Protein AF-A0A4R4XSN8-F1 (afdb_monomer_lite)

Sequence (113 aa):
MEATTMGSLFEELARREVAVRQRIEEISEQIAELTGLLEVEEDRLSRLVITRETVHEVVGEAAGTVEDLVAESGSVDPGEAASPIGVLTVPPWRPGMTASALPAAYRDAVGAT

Secondary structure (DSSP, 8-state):
-HHHHHHHHHHHHHHHHHHHHHHHHHHHHHHHHHHHHHHHHHHHHHHHHHHHHHHHHHHHHHHHHHHHHHHHGGG--S-S---------PPPP-TT--GGGS-HHHHHHHH--

Foldseek 3Di:
DVVVVVVVVVVVVVVVVVVVVVVVVVVVVVVVVVVVVVVVVVVVVVVVVVVVVVVVVVVVVVVVVVVVVVVVVPDDDPPDDDDPPDPPPQPDDDPPDDLVSGDPVVSCVVVVD

Radius of gyration: 37.51 Å; chains: 1; bounding box: 70×38×100 Å

Structure (mmCIF, N/CA/C/O backbone):
data_AF-A0A4R4XSN8-F1
#
_entry.id   AF-A0A4R4XSN8-F1
#
loop_
_atom_site.group_PDB
_atom_site.id
_atom_site.type_symbol
_atom_site.label_atom_id
_atom_site.label_alt_id
_atom_site.label_comp_id
_atom_site.label_asym_id
_atom_site.label_entity_id
_atom_site.label_seq_id
_atom_site.pdbx_PDB_ins_code
_atom_site.Cartn_x
_atom_site.Cartn_y
_atom_site.Cartn_z
_atom_site.occupancy
_atom_site.B_iso_or_equiv
_atom_site.auth_seq_id
_atom_site.auth_comp_id
_atom_site.auth_asym_id
_atom_site.auth_atom_id
_atom_site.pdbx_PDB_model_num
ATOM 1 N N . MET A 1 1 ? -28.667 2.785 45.154 1.00 59.97 1 MET A N 1
ATOM 2 C CA . MET A 1 1 ? -28.964 3.381 43.834 1.00 59.97 1 MET A CA 1
ATOM 3 C C . MET A 1 1 ? -27.689 3.872 43.143 1.00 59.97 1 MET A C 1
ATOM 5 O O . MET A 1 1 ? -27.512 3.555 41.981 1.00 59.97 1 MET A O 1
ATOM 9 N N . GLU A 1 2 ? -26.745 4.516 43.844 1.00 65.12 2 GLU A N 1
ATOM 10 C CA . GLU A 1 2 ? -25.467 4.980 43.254 1.00 65.12 2 GLU A CA 1
ATOM 11 C C . GLU A 1 2 ? -24.546 3.874 42.707 1.00 65.12 2 GLU A C 1
ATOM 13 O O . GLU A 1 2 ? -23.940 4.051 41.655 1.00 65.12 2 GLU A O 1
ATOM 18 N N . ALA A 1 3 ? -24.471 2.711 43.365 1.00 71.56 3 ALA A N 1
ATOM 19 C CA . ALA A 1 3 ? -23.662 1.586 42.883 1.00 71.56 3 ALA A CA 1
ATOM 20 C C . ALA A 1 3 ? -24.121 1.067 41.503 1.00 71.56 3 ALA A C 1
ATOM 22 O O . ALA A 1 3 ? -23.298 0.677 40.681 1.00 71.56 3 ALA A O 1
ATOM 23 N N . THR A 1 4 ? -25.427 1.121 41.221 1.00 81.75 4 THR A N 1
ATOM 24 C CA . THR A 1 4 ? -26.005 0.745 39.921 1.00 81.75 4 THR A CA 1
ATOM 25 C C . THR A 1 4 ? -25.665 1.778 38.842 1.00 81.75 4 THR A C 1
ATOM 27 O O . THR A 1 4 ? -25.343 1.408 37.717 1.00 81.75 4 THR A O 1
ATOM 30 N N . THR A 1 5 ? -25.657 3.069 39.192 1.00 87.25 5 THR A N 1
ATOM 31 C CA . THR A 1 5 ? -25.249 4.156 38.287 1.00 87.25 5 THR A CA 1
ATOM 32 C C . THR A 1 5 ? -23.762 4.081 37.938 1.00 87.25 5 THR A C 1
ATOM 34 O O . THR A 1 5 ? -23.401 4.216 36.771 1.00 87.25 5 THR A O 1
ATOM 37 N N . MET A 1 6 ? -22.893 3.818 38.923 1.00 85.50 6 MET A N 1
ATOM 38 C CA . MET A 1 6 ? -21.459 3.630 38.671 1.00 85.50 6 MET A CA 1
ATOM 39 C C . MET A 1 6 ? -21.191 2.394 37.803 1.00 85.50 6 MET A C 1
ATOM 41 O O . MET A 1 6 ? -20.406 2.489 36.864 1.00 85.50 6 MET A O 1
ATOM 45 N N . GLY A 1 7 ? -21.882 1.273 38.047 1.00 88.69 7 GLY A N 1
ATOM 46 C CA . GLY A 1 7 ? -21.787 0.079 37.196 1.00 88.69 7 GLY A CA 1
ATOM 47 C C . GLY A 1 7 ? -22.139 0.365 35.732 1.00 88.69 7 GLY A C 1
ATOM 48 O O . GLY A 1 7 ? -21.363 0.040 34.837 1.00 88.69 7 GLY A O 1
ATOM 49 N N . SER A 1 8 ? -23.242 1.084 35.493 1.00 90.19 8 SER A N 1
ATOM 50 C CA . SER A 1 8 ? -23.665 1.474 34.141 1.00 90.19 8 SER A CA 1
ATOM 51 C C . SER A 1 8 ? -22.653 2.382 33.424 1.00 90.19 8 SER A C 1
ATOM 53 O O . SER A 1 8 ? -22.468 2.249 32.213 1.00 90.19 8 SER A O 1
ATOM 55 N N . LEU A 1 9 ? -21.969 3.281 34.143 1.00 93.75 9 LEU A N 1
ATOM 56 C CA . LEU A 1 9 ? -20.931 4.140 33.563 1.00 93.75 9 LEU A CA 1
ATOM 57 C C . LEU A 1 9 ? -19.678 3.344 33.165 1.00 93.75 9 LEU A C 1
ATOM 59 O O . LEU A 1 9 ? -19.119 3.583 32.095 1.00 93.75 9 LEU A O 1
ATOM 63 N N . PHE A 1 10 ? -19.237 2.398 33.999 1.00 96.62 10 PHE A N 1
ATOM 64 C CA . PHE A 1 10 ? -18.083 1.551 33.678 1.00 96.62 10 PHE A CA 1
ATOM 65 C C . PHE A 1 10 ? -18.350 0.644 32.474 1.00 96.62 10 PHE A C 1
ATOM 67 O O . PHE A 1 10 ? -17.478 0.497 31.621 1.00 96.62 10 PHE A O 1
ATOM 74 N N . GLU A 1 11 ? -19.557 0.091 32.357 1.00 95.38 11 GLU A N 1
ATOM 75 C CA . GLU A 1 11 ? -19.963 -0.696 31.186 1.00 95.38 11 GLU A CA 1
ATOM 76 C C . GLU A 1 11 ? -19.990 0.144 29.901 1.00 95.38 11 GLU A C 1
ATOM 78 O O . GLU A 1 11 ? -19.539 -0.309 28.846 1.00 95.38 11 GLU A O 1
ATOM 83 N N . GLU A 1 12 ? -20.483 1.383 29.979 1.00 96.75 12 GLU A N 1
ATOM 84 C CA . GLU A 1 12 ? -20.447 2.329 28.860 1.00 96.75 12 GLU A CA 1
ATOM 85 C C . GLU A 1 12 ? -19.007 2.648 28.438 1.00 96.75 12 GLU A C 1
ATOM 87 O O . GLU A 1 12 ? -18.689 2.612 27.247 1.00 96.75 12 GLU A O 1
ATOM 92 N N . LEU A 1 13 ? -18.121 2.924 29.401 1.00 98.19 13 LEU A N 1
ATOM 93 C CA . LEU A 1 13 ? -16.706 3.174 29.127 1.00 98.19 13 LEU A CA 1
ATOM 94 C C . LEU A 1 13 ? -16.034 1.961 28.484 1.00 98.19 13 LEU A C 1
ATOM 96 O O . LEU A 1 13 ? -15.366 2.127 27.466 1.00 98.19 13 LEU A O 1
ATOM 100 N N . ALA A 1 14 ? -16.258 0.757 29.011 1.00 97.69 14 ALA A N 1
ATOM 101 C CA . ALA A 1 14 ? -15.714 -0.471 28.438 1.00 97.69 14 ALA A CA 1
ATOM 102 C C . ALA A 1 14 ? -16.180 -0.672 26.985 1.00 97.69 14 ALA A C 1
ATOM 104 O O . ALA A 1 14 ? -15.376 -1.000 26.112 1.00 97.69 14 ALA A O 1
ATOM 105 N N . ARG A 1 15 ? -17.459 -0.401 26.687 1.00 97.88 15 ARG A N 1
ATOM 106 C CA . ARG A 1 15 ? -17.986 -0.493 25.316 1.00 97.88 15 ARG A CA 1
ATOM 107 C C . ARG A 1 15 ? -17.318 0.506 24.375 1.00 97.88 15 ARG A C 1
ATOM 109 O O . ARG A 1 15 ? -16.952 0.142 23.258 1.00 97.88 15 ARG A O 1
ATOM 116 N N . ARG A 1 16 ? -17.140 1.752 24.819 1.00 98.38 16 ARG A N 1
ATOM 117 C CA . ARG A 1 16 ? -16.445 2.785 24.034 1.00 98.38 16 ARG A CA 1
ATOM 118 C C . ARG A 1 16 ? -14.986 2.434 23.809 1.00 98.38 16 ARG A C 1
ATOM 120 O O . ARG A 1 16 ? -14.488 2.616 22.707 1.00 98.38 16 ARG A O 1
ATOM 127 N N . GLU A 1 17 ? -14.315 1.918 24.828 1.00 98.69 17 GLU A N 1
ATOM 128 C CA . GLU A 1 17 ? -12.919 1.512 24.734 1.00 98.69 17 GLU A CA 1
ATOM 129 C C . GLU A 1 17 ? -12.737 0.388 23.704 1.00 98.69 17 GLU A C 1
ATOM 131 O O . GLU A 1 17 ? -11.841 0.457 22.865 1.00 98.69 17 GLU A O 1
ATOM 136 N N . VAL A 1 18 ? -13.628 -0.610 23.703 1.00 98.62 18 VAL A N 1
ATOM 137 C CA . VAL A 1 18 ? -13.650 -1.664 22.676 1.00 98.62 18 VAL A CA 1
ATOM 138 C C . VAL A 1 18 ? -13.897 -1.077 21.284 1.00 98.62 18 VAL A C 1
ATOM 140 O O . VAL A 1 18 ? -13.168 -1.416 20.356 1.00 98.62 18 VAL A O 1
ATOM 143 N N . ALA A 1 19 ? -14.857 -0.160 21.137 1.00 98.56 19 ALA A N 1
ATOM 144 C CA . ALA A 1 19 ? -15.147 0.474 19.850 1.00 98.56 19 ALA A CA 1
ATOM 145 C C . ALA A 1 19 ? -13.952 1.287 19.316 1.00 98.56 19 ALA A C 1
ATOM 147 O O . ALA A 1 19 ? -13.634 1.228 18.130 1.00 98.56 19 ALA A O 1
ATOM 148 N N . VAL A 1 20 ? -13.250 2.013 20.193 1.00 98.75 20 VAL A N 1
ATOM 149 C CA . VAL A 1 20 ? -12.039 2.761 19.826 1.00 98.75 20 VAL A CA 1
ATOM 150 C C . VAL A 1 20 ? -10.917 1.810 19.416 1.00 98.75 20 VAL A C 1
ATOM 152 O O . VAL A 1 20 ? -10.289 2.045 18.388 1.00 98.75 20 VAL A O 1
ATOM 155 N N . ARG A 1 21 ? -10.686 0.719 20.159 1.00 98.62 21 ARG A N 1
ATOM 156 C CA . ARG A 1 21 ? -9.678 -0.289 19.785 1.00 98.62 21 ARG A CA 1
ATOM 157 C C . ARG A 1 21 ? -9.969 -0.915 18.425 1.00 98.62 21 ARG A C 1
ATOM 159 O O . ARG A 1 21 ? -9.059 -1.029 17.616 1.00 98.62 21 ARG A O 1
ATOM 166 N N . GLN A 1 22 ? -11.226 -1.259 18.155 1.00 98.75 22 GLN A N 1
ATOM 167 C CA . GLN A 1 22 ? -11.637 -1.780 16.849 1.00 98.75 22 GLN A CA 1
ATOM 168 C C . GLN A 1 22 ? -11.374 -0.769 15.733 1.00 98.75 22 GLN A C 1
ATOM 170 O O . GLN A 1 22 ? -10.849 -1.134 14.687 1.00 98.75 22 GLN A O 1
ATOM 175 N N . ARG A 1 23 ? -11.674 0.514 15.970 1.00 98.69 23 ARG A N 1
ATOM 176 C CA . ARG A 1 23 ? -11.403 1.560 14.982 1.00 98.69 23 ARG A CA 1
ATOM 177 C C . ARG A 1 23 ? -9.906 1.765 14.739 1.00 98.69 23 ARG A C 1
ATOM 179 O O . ARG A 1 23 ? -9.518 2.048 13.612 1.00 98.69 23 ARG A O 1
ATOM 186 N N . ILE A 1 24 ? -9.078 1.642 15.777 1.00 98.88 24 ILE A N 1
ATOM 187 C CA . ILE A 1 24 ? -7.615 1.694 15.647 1.00 98.88 24 ILE A CA 1
ATOM 188 C C . ILE A 1 24 ? -7.110 0.529 14.795 1.00 98.88 24 ILE A C 1
ATOM 190 O O . ILE A 1 24 ? -6.277 0.759 13.923 1.00 98.88 24 ILE A O 1
ATOM 194 N N . GLU A 1 25 ? -7.618 -0.685 15.018 1.00 98.81 25 GLU A N 1
ATOM 195 C CA . GLU A 1 25 ? -7.230 -1.861 14.229 1.00 98.81 25 GLU A CA 1
ATOM 196 C C . GLU A 1 25 ? -7.587 -1.672 12.752 1.00 98.81 25 GLU A C 1
ATOM 198 O O . GLU A 1 25 ? -6.720 -1.769 11.893 1.00 98.81 25 GLU A O 1
ATOM 203 N N . GLU A 1 26 ? -8.823 -1.258 12.464 1.00 98.75 26 GLU A N 1
ATOM 204 C CA . GLU A 1 26 ? -9.288 -0.986 11.099 1.00 98.75 26 GLU A CA 1
ATOM 205 C C . GLU A 1 26 ? -8.422 0.074 10.392 1.00 98.75 26 GLU A C 1
ATOM 207 O O . GLU A 1 26 ? -8.051 -0.076 9.229 1.00 98.75 26 GLU A O 1
ATOM 212 N N . ILE A 1 27 ? -8.067 1.155 11.095 1.00 98.81 27 ILE A N 1
ATOM 213 C CA . ILE A 1 27 ? -7.171 2.187 10.555 1.00 98.81 27 ILE A CA 1
ATOM 214 C C . ILE A 1 27 ? -5.766 1.620 10.325 1.00 98.81 27 ILE A C 1
ATOM 216 O O . ILE A 1 27 ? -5.126 1.965 9.335 1.00 98.81 27 ILE A O 1
ATOM 220 N N . SER A 1 28 ? -5.277 0.761 11.218 1.00 98.81 28 SER A N 1
ATOM 221 C CA . SER A 1 28 ? -3.950 0.151 11.091 1.00 98.81 28 SER A CA 1
ATOM 222 C C . SER A 1 28 ? -3.884 -0.793 9.888 1.00 98.81 28 SER A C 1
ATOM 224 O O . SER A 1 28 ? -2.908 -0.746 9.139 1.00 98.81 28 SER A O 1
ATOM 226 N N . GLU A 1 29 ? -4.939 -1.572 9.640 1.00 98.75 29 GLU A N 1
ATOM 227 C CA . GLU A 1 29 ? -5.082 -2.399 8.435 1.00 98.75 29 GLU A CA 1
ATOM 228 C C . GLU A 1 29 ? -5.086 -1.539 7.161 1.00 98.75 29 GLU A C 1
ATOM 230 O O . GLU A 1 29 ? -4.340 -1.822 6.223 1.00 98.75 29 GLU A O 1
ATOM 235 N N . GLN A 1 30 ? -5.846 -0.438 7.147 1.00 98.81 30 GLN A N 1
ATOM 236 C CA . GLN A 1 30 ? -5.868 0.500 6.015 1.00 98.81 30 GLN A CA 1
ATOM 237 C C . GLN A 1 30 ? -4.498 1.140 5.760 1.00 98.81 30 GLN A C 1
ATOM 239 O O . GLN A 1 30 ? -4.093 1.304 4.610 1.00 98.81 30 GLN A O 1
ATOM 244 N N . ILE A 1 31 ? -3.761 1.497 6.817 1.00 98.81 31 ILE A N 1
ATOM 245 C CA . ILE A 1 31 ? -2.394 2.016 6.690 1.00 98.81 31 ILE A CA 1
ATOM 246 C C . ILE A 1 31 ? -1.480 0.958 6.071 1.00 98.81 31 ILE A C 1
ATOM 248 O O . ILE A 1 31 ? -0.698 1.294 5.182 1.00 98.81 31 ILE A O 1
ATOM 252 N N . ALA A 1 32 ? -1.574 -0.300 6.505 1.00 98.75 32 ALA A N 1
ATOM 253 C CA . ALA A 1 32 ? -0.761 -1.380 5.954 1.00 98.75 32 ALA A CA 1
ATOM 254 C C . ALA A 1 32 ? -1.047 -1.605 4.459 1.00 98.75 32 ALA A C 1
ATOM 256 O O . ALA A 1 32 ? -0.111 -1.712 3.667 1.00 98.75 32 ALA A O 1
ATOM 257 N N . GLU A 1 33 ? -2.321 -1.597 4.057 1.00 98.69 33 GLU A N 1
ATOM 258 C CA . GLU A 1 33 ? -2.722 -1.694 2.649 1.00 98.69 33 GLU A CA 1
ATOM 259 C C . GLU A 1 33 ? -2.171 -0.527 1.817 1.00 98.69 33 GLU A C 1
ATOM 261 O O . GLU A 1 33 ? -1.522 -0.741 0.791 1.00 98.69 33 GLU A O 1
ATOM 266 N N . LEU A 1 34 ? -2.378 0.711 2.275 1.00 98.88 34 LEU A N 1
ATOM 267 C CA . LEU A 1 34 ? -1.903 1.906 1.574 1.00 98.88 34 LEU A CA 1
ATOM 268 C C . LEU A 1 34 ? -0.377 1.963 1.483 1.00 98.88 34 LEU A C 1
ATOM 270 O O . LEU A 1 34 ? 0.152 2.414 0.470 1.00 98.88 34 LEU A O 1
ATOM 274 N N . THR A 1 35 ? 0.325 1.493 2.515 1.00 98.69 35 THR A N 1
ATOM 275 C CA . THR A 1 35 ? 1.791 1.411 2.509 1.00 98.69 35 THR A CA 1
ATOM 276 C C . THR A 1 35 ? 2.262 0.425 1.445 1.00 98.69 35 THR A C 1
ATOM 278 O O . THR A 1 35 ? 3.126 0.771 0.648 1.00 98.69 35 THR A O 1
ATOM 281 N N . GLY A 1 36 ? 1.635 -0.751 1.34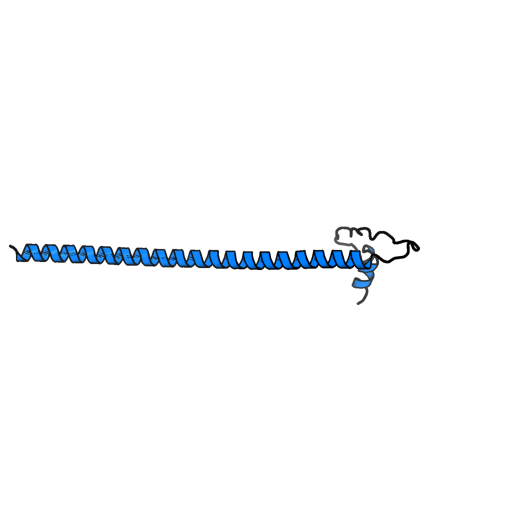3 1.00 98.69 36 GLY A N 1
ATOM 282 C CA . GLY A 1 36 ? 1.969 -1.712 0.288 1.00 98.69 36 GLY A CA 1
ATOM 283 C C . GLY A 1 36 ? 1.689 -1.177 -1.123 1.00 98.69 36 GLY A C 1
ATOM 284 O O . GLY A 1 36 ? 2.484 -1.385 -2.036 1.00 98.69 36 GLY A O 1
ATOM 285 N N . LEU A 1 37 ? 0.587 -0.443 -1.317 1.00 98.75 37 LEU A N 1
ATOM 286 C CA . LEU A 1 37 ? 0.301 0.216 -2.599 1.00 98.75 37 LEU A CA 1
ATOM 287 C C . LEU A 1 37 ? 1.331 1.302 -2.938 1.00 98.75 37 LEU A C 1
ATOM 289 O O . LEU A 1 37 ? 1.714 1.436 -4.101 1.00 98.75 37 LEU A O 1
ATOM 293 N N . LEU A 1 38 ? 1.782 2.063 -1.938 1.00 98.88 38 LEU A N 1
ATOM 294 C CA . LEU A 1 38 ? 2.822 3.072 -2.111 1.00 98.88 38 LEU A CA 1
ATOM 295 C C . LEU A 1 38 ? 4.147 2.433 -2.541 1.00 98.88 38 LEU A C 1
ATOM 297 O O . LEU A 1 38 ? 4.718 2.876 -3.534 1.00 98.88 38 LEU A O 1
ATOM 301 N N . GLU A 1 39 ? 4.582 1.368 -1.865 1.00 98.81 39 GLU A N 1
ATOM 302 C CA . GLU A 1 39 ? 5.817 0.641 -2.200 1.00 98.81 39 GLU A CA 1
ATOM 303 C C . GLU A 1 39 ? 5.817 0.159 -3.662 1.00 98.81 39 GLU A C 1
ATOM 305 O O . GLU A 1 39 ? 6.807 0.313 -4.376 1.00 98.81 39 GLU A O 1
ATOM 310 N N . VAL A 1 40 ? 4.682 -0.349 -4.158 1.00 98.81 40 VAL A N 1
ATOM 311 C CA . VAL A 1 40 ? 4.545 -0.782 -5.562 1.00 98.81 40 VAL A CA 1
ATOM 312 C C . VAL A 1 40 ? 4.734 0.376 -6.550 1.00 98.81 40 VAL A C 1
ATOM 314 O O . VAL A 1 40 ? 5.377 0.208 -7.593 1.00 98.81 40 VAL A O 1
ATOM 317 N N . GLU A 1 41 ? 4.175 1.550 -6.260 1.00 98.88 41 GLU A N 1
ATOM 318 C CA . GLU A 1 41 ? 4.327 2.722 -7.130 1.00 98.88 41 GLU A CA 1
ATOM 319 C C . GLU A 1 41 ? 5.732 3.335 -7.035 1.00 98.88 41 GLU A C 1
ATOM 321 O O . GLU A 1 41 ? 6.277 3.778 -8.051 1.00 98.88 41 GLU A O 1
ATOM 326 N N . GLU A 1 42 ? 6.361 3.305 -5.860 1.00 98.81 42 GLU A N 1
ATOM 327 C CA . GLU A 1 42 ? 7.760 3.706 -5.676 1.00 98.81 42 GLU A CA 1
ATOM 328 C C . GLU A 1 42 ? 8.712 2.804 -6.475 1.00 98.81 42 GLU A C 1
ATOM 330 O O . GLU A 1 42 ? 9.572 3.305 -7.209 1.00 98.81 42 GLU A O 1
ATOM 335 N N . ASP A 1 43 ? 8.502 1.487 -6.442 1.00 98.88 43 ASP A N 1
ATOM 336 C CA . ASP A 1 43 ? 9.244 0.525 -7.262 1.00 98.88 43 ASP A CA 1
ATOM 337 C C . ASP A 1 43 ? 9.059 0.797 -8.758 1.00 98.88 43 ASP A C 1
ATOM 339 O O . ASP A 1 43 ? 10.015 0.785 -9.547 1.00 98.88 43 ASP A O 1
ATOM 343 N N . ARG A 1 44 ? 7.823 1.077 -9.180 1.00 98.81 44 ARG A N 1
ATOM 344 C CA . ARG A 1 44 ? 7.525 1.423 -10.572 1.00 98.81 44 ARG A CA 1
ATOM 345 C C . ARG A 1 44 ? 8.247 2.699 -10.996 1.00 98.81 44 ARG A C 1
ATOM 347 O O . ARG A 1 44 ? 8.814 2.736 -12.093 1.00 98.81 44 ARG A O 1
ATOM 354 N N . LEU A 1 45 ? 8.238 3.726 -10.150 1.00 98.81 45 LEU A N 1
ATOM 355 C CA . LEU A 1 45 ? 8.943 4.977 -10.400 1.00 98.81 45 LEU A CA 1
ATOM 356 C C . LEU A 1 45 ? 10.452 4.744 -10.509 1.00 98.81 45 LEU A C 1
ATOM 358 O O . LEU A 1 45 ? 11.058 5.206 -11.475 1.00 98.81 45 LEU A O 1
ATOM 362 N N . SER A 1 46 ? 11.036 3.980 -9.586 1.00 98.81 46 SER A N 1
ATOM 363 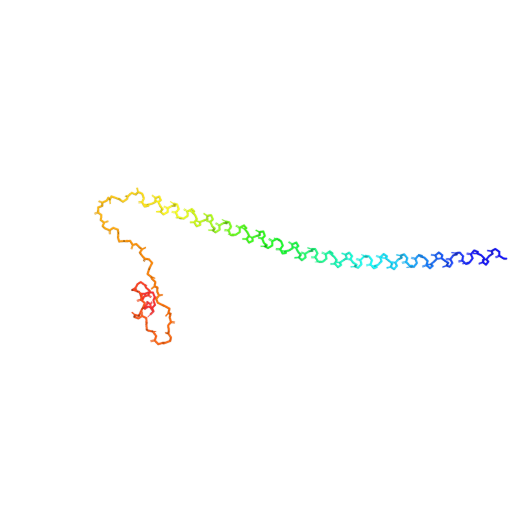C CA . SER A 1 46 ? 12.455 3.610 -9.608 1.00 98.81 46 SER A CA 1
ATOM 364 C C . SER A 1 46 ? 12.852 2.980 -10.948 1.00 98.81 46 SER A C 1
ATOM 366 O O . SER A 1 46 ? 13.794 3.424 -11.607 1.00 98.81 46 SER A O 1
ATOM 368 N N . ARG A 1 47 ? 12.057 2.025 -11.449 1.00 98.69 47 ARG A N 1
ATOM 369 C CA . ARG A 1 47 ? 12.305 1.392 -12.758 1.00 98.69 47 ARG A CA 1
ATOM 370 C C . ARG A 1 47 ? 12.229 2.378 -13.922 1.00 98.69 47 ARG A C 1
ATOM 372 O O . ARG A 1 47 ? 13.016 2.267 -14.863 1.00 98.69 47 ARG A O 1
ATOM 379 N N . LEU A 1 48 ? 11.297 3.330 -13.883 1.00 98.75 48 LEU A N 1
ATOM 380 C CA . LEU A 1 48 ? 11.190 4.370 -14.909 1.00 98.75 48 LEU A CA 1
ATOM 381 C C . LEU A 1 48 ? 12.379 5.333 -14.877 1.00 98.75 48 LEU A C 1
ATOM 383 O O . LEU A 1 48 ? 12.852 5.727 -15.940 1.00 98.75 48 LEU A O 1
ATOM 387 N N . VAL A 1 49 ? 12.869 5.685 -13.687 1.00 98.69 49 VAL A N 1
ATOM 388 C CA . VAL A 1 49 ? 14.069 6.516 -13.511 1.00 98.69 49 VAL A CA 1
ATOM 389 C C . VAL A 1 49 ? 15.281 5.819 -14.119 1.00 98.69 49 VAL A C 1
ATOM 391 O O . VAL A 1 49 ? 15.903 6.392 -15.009 1.00 98.69 49 VAL A O 1
ATOM 394 N N . ILE A 1 50 ? 15.522 4.556 -13.758 1.00 98.62 50 ILE A N 1
ATOM 395 C CA . ILE A 1 50 ? 16.610 3.750 -14.334 1.00 98.62 50 ILE A CA 1
ATOM 396 C C . ILE A 1 50 ? 16.478 3.686 -15.859 1.00 98.62 50 ILE A C 1
ATOM 398 O O . ILE A 1 50 ? 17.427 3.947 -16.587 1.00 98.62 50 ILE A O 1
ATOM 402 N N . THR A 1 51 ? 15.276 3.399 -16.367 1.00 98.44 51 THR A N 1
ATOM 403 C CA . THR A 1 51 ? 15.045 3.326 -17.819 1.00 98.44 51 THR A CA 1
ATOM 404 C C . THR A 1 51 ? 15.349 4.660 -18.501 1.00 98.44 51 THR A C 1
ATOM 406 O O . THR A 1 51 ? 15.925 4.683 -19.586 1.00 98.44 51 THR A O 1
ATOM 409 N N . ARG A 1 52 ? 14.977 5.784 -17.880 1.00 98.19 52 ARG A N 1
ATOM 410 C CA . ARG A 1 52 ? 15.263 7.123 -18.401 1.00 98.19 52 ARG A CA 1
ATOM 411 C C . ARG A 1 52 ? 16.762 7.401 -18.444 1.00 98.19 52 ARG A C 1
ATOM 413 O O . ARG A 1 52 ? 17.223 7.970 -19.430 1.00 98.19 52 ARG A O 1
ATOM 420 N N . GLU A 1 53 ? 17.490 7.017 -17.402 1.00 98.31 53 GLU A N 1
ATOM 421 C CA . GLU A 1 53 ? 18.949 7.127 -17.344 1.00 98.31 53 GLU A CA 1
ATOM 422 C C . GLU A 1 53 ? 19.591 6.294 -18.456 1.00 98.31 53 GLU A C 1
ATOM 424 O O . GLU A 1 53 ? 20.313 6.849 -19.278 1.00 98.31 53 GLU A O 1
ATOM 429 N N . THR A 1 54 ? 19.211 5.020 -18.599 1.00 97.94 54 THR A N 1
ATOM 430 C CA . THR A 1 54 ? 19.715 4.150 -19.675 1.00 97.94 54 THR A CA 1
ATOM 431 C C . THR A 1 54 ? 19.408 4.704 -21.068 1.00 97.94 54 THR A C 1
ATOM 433 O O . THR A 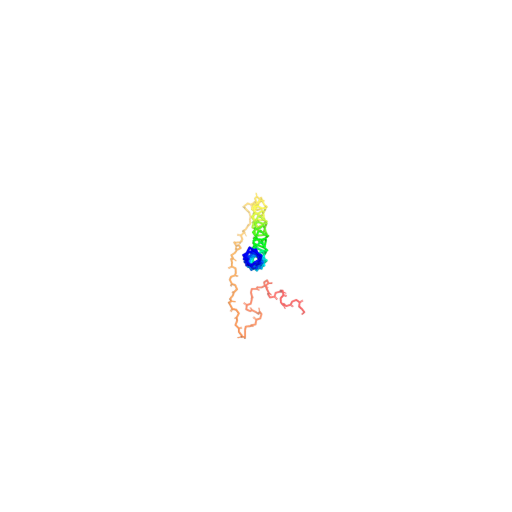1 54 ? 20.254 4.671 -21.957 1.00 97.94 54 THR A O 1
ATOM 436 N N . VAL A 1 55 ? 18.204 5.241 -21.293 1.00 97.81 55 VAL A N 1
ATOM 437 C CA . VAL A 1 55 ? 17.866 5.875 -22.578 1.00 97.81 55 VAL A CA 1
ATOM 438 C C . VAL A 1 55 ? 18.748 7.097 -22.828 1.00 97.81 55 VAL A C 1
ATOM 440 O O . VAL A 1 55 ? 19.180 7.309 -23.959 1.00 97.81 55 VAL A O 1
ATOM 443 N N . HIS A 1 56 ? 19.020 7.900 -21.799 1.00 96.19 56 HIS A N 1
ATOM 444 C CA . HIS A 1 56 ? 19.897 9.056 -21.930 1.00 96.19 56 HIS A CA 1
ATOM 445 C C . HIS A 1 56 ? 21.335 8.649 -22.268 1.00 96.19 56 HIS A C 1
ATOM 447 O O . HIS A 1 56 ? 21.921 9.251 -23.164 1.00 96.19 56 HIS A O 1
ATOM 453 N N . GLU A 1 57 ? 21.859 7.610 -21.617 1.00 94.00 57 GLU A N 1
ATOM 454 C CA . GLU A 1 57 ? 23.182 7.043 -21.900 1.00 94.00 57 GLU A CA 1
ATOM 455 C C . GLU A 1 57 ? 23.283 6.566 -23.353 1.00 94.00 57 GLU A C 1
ATOM 457 O O . GLU A 1 57 ? 24.119 7.066 -24.100 1.00 94.00 57 GLU A O 1
ATOM 462 N N . VAL A 1 58 ? 22.366 5.704 -23.807 1.00 95.00 58 VAL A N 1
ATOM 463 C CA . VAL A 1 58 ? 22.387 5.158 -25.178 1.00 95.00 58 VAL A CA 1
ATOM 464 C C . VAL A 1 58 ? 22.261 6.257 -26.239 1.00 95.00 58 VAL A C 1
ATOM 466 O O . VAL A 1 58 ? 22.935 6.217 -27.269 1.00 95.00 58 VAL A O 1
ATOM 469 N N . VAL A 1 59 ? 21.398 7.253 -26.015 1.00 92.88 59 VAL A N 1
ATOM 470 C CA . VAL A 1 59 ? 21.240 8.379 -26.951 1.00 92.88 59 VAL A CA 1
ATOM 471 C C . VAL A 1 59 ? 22.475 9.285 -26.942 1.00 92.88 59 VAL A C 1
ATOM 473 O O . VAL A 1 59 ? 22.885 9.752 -28.005 1.00 92.88 59 VAL A O 1
ATOM 476 N N . GLY A 1 60 ? 23.079 9.525 -25.775 1.00 86.94 60 GLY A N 1
ATOM 477 C CA . GLY A 1 60 ? 24.318 10.293 -25.647 1.00 86.94 60 GLY A CA 1
ATOM 478 C C . GLY A 1 60 ? 25.501 9.612 -26.338 1.00 86.94 60 GLY A C 1
ATOM 479 O O . GLY A 1 60 ? 26.210 10.253 -27.111 1.00 86.94 60 GLY A O 1
ATOM 480 N N . GLU A 1 61 ? 25.668 8.305 -26.135 1.00 81.94 61 GLU A N 1
ATOM 481 C CA . GLU A 1 61 ? 26.689 7.489 -26.805 1.00 81.94 61 GLU A CA 1
ATOM 482 C C . GLU A 1 61 ? 26.503 7.473 -28.328 1.00 81.94 61 GLU A C 1
ATOM 484 O O . GLU A 1 61 ? 27.468 7.639 -29.080 1.00 81.94 61 GLU A O 1
ATOM 489 N N . ALA A 1 62 ? 25.262 7.332 -28.804 1.00 74.94 62 ALA A N 1
ATOM 490 C CA . ALA A 1 62 ? 24.959 7.390 -30.231 1.00 74.94 62 ALA A CA 1
ATOM 491 C C . ALA A 1 62 ? 25.295 8.764 -30.837 1.00 74.94 62 ALA A C 1
ATOM 493 O O . ALA A 1 62 ? 25.839 8.827 -31.940 1.00 74.94 62 ALA A O 1
ATOM 494 N N . ALA A 1 63 ? 25.011 9.858 -30.123 1.00 70.94 63 ALA A N 1
ATOM 495 C CA . ALA A 1 63 ? 25.363 11.206 -30.566 1.00 70.94 63 ALA A CA 1
ATOM 496 C C . ALA A 1 63 ? 26.888 11.408 -30.637 1.00 70.94 63 ALA A C 1
ATOM 498 O O . ALA A 1 63 ? 27.379 11.891 -31.655 1.00 70.94 63 ALA A O 1
ATOM 499 N N . GLY A 1 64 ? 27.635 10.965 -29.618 1.00 68.81 64 GLY A N 1
ATOM 500 C CA . GLY A 1 64 ? 29.102 11.023 -29.620 1.00 68.81 64 GLY A CA 1
ATOM 501 C C . GLY A 1 64 ? 29.731 10.183 -30.735 1.00 68.81 64 GLY A C 1
ATOM 502 O O . GLY A 1 64 ? 30.637 10.643 -31.419 1.00 68.81 64 GLY A O 1
ATOM 503 N N . THR A 1 65 ? 29.179 8.997 -31.006 1.00 66.94 65 THR A N 1
ATOM 504 C CA . THR A 1 65 ? 29.634 8.134 -32.111 1.00 66.94 65 THR A CA 1
ATOM 505 C C . THR A 1 65 ? 29.426 8.800 -33.476 1.00 66.94 65 THR A C 1
ATOM 507 O O . THR A 1 65 ? 30.276 8.696 -34.357 1.00 66.94 65 THR A O 1
ATOM 510 N N . VAL A 1 66 ? 28.303 9.498 -33.674 1.00 61.31 66 VAL A N 1
ATOM 511 C CA . VAL A 1 66 ? 28.057 10.260 -34.910 1.00 61.31 66 VAL A CA 1
ATOM 512 C C . VAL A 1 66 ? 29.033 11.431 -35.035 1.00 61.31 66 VAL A C 1
ATOM 514 O O . VAL A 1 66 ? 29.526 11.684 -36.131 1.00 61.31 66 VAL A O 1
ATOM 517 N N . GLU A 1 67 ? 29.338 12.129 -33.943 1.00 58.81 67 GLU A N 1
ATOM 518 C CA . GLU A 1 67 ? 30.268 13.262 -33.953 1.00 58.81 67 GLU A CA 1
ATOM 519 C C . GLU A 1 67 ? 31.717 12.824 -34.243 1.00 58.81 67 GLU A C 1
ATOM 521 O O . GLU A 1 67 ? 32.374 13.441 -35.084 1.00 58.81 67 GLU A O 1
ATOM 526 N N . ASP A 1 68 ? 32.165 11.697 -33.681 1.00 58.53 68 ASP A N 1
ATOM 527 C CA . ASP A 1 68 ? 33.471 11.092 -33.987 1.00 58.53 68 ASP A CA 1
ATOM 528 C C . ASP A 1 68 ? 33.572 10.629 -35.451 1.00 58.53 68 ASP A C 1
ATOM 530 O O . ASP A 1 68 ? 34.571 10.898 -36.120 1.00 58.53 68 ASP A O 1
ATOM 534 N N . LEU A 1 69 ? 32.518 10.016 -36.008 1.00 59.09 69 LEU A N 1
ATOM 535 C CA . LEU A 1 69 ? 32.485 9.624 -37.426 1.00 59.09 69 LEU A CA 1
ATOM 536 C C . LEU A 1 69 ? 32.536 10.837 -38.372 1.00 59.09 69 LEU A C 1
ATOM 538 O O . LEU A 1 69 ? 33.138 10.768 -39.449 1.00 59.09 69 LEU A O 1
ATOM 542 N N . VAL A 1 70 ? 31.918 11.960 -37.992 1.00 58.75 70 VAL A N 1
ATOM 543 C CA . VAL A 1 70 ? 31.964 13.214 -38.765 1.00 58.75 70 VAL A CA 1
ATOM 544 C C . VAL A 1 70 ? 33.337 13.889 -38.638 1.00 58.75 70 VAL A C 1
ATOM 546 O O . VAL A 1 70 ? 33.825 14.445 -39.624 1.00 58.75 70 VAL A O 1
ATOM 549 N N . ALA A 1 71 ? 33.993 13.793 -37.478 1.00 57.44 71 ALA A N 1
ATOM 550 C CA . ALA A 1 71 ? 35.347 14.300 -37.262 1.00 57.44 71 ALA A CA 1
ATOM 551 C C . ALA A 1 71 ? 36.416 13.480 -38.014 1.00 57.44 71 ALA A C 1
ATOM 553 O O . ALA A 1 71 ? 37.297 14.069 -38.647 1.00 57.44 71 ALA A O 1
ATOM 554 N N . GLU A 1 72 ? 36.315 12.145 -38.037 1.00 53.75 72 GLU A N 1
ATOM 555 C CA . GLU A 1 72 ? 37.208 11.280 -38.832 1.00 53.75 72 GLU A CA 1
ATOM 556 C C . GLU A 1 72 ? 37.007 11.453 -40.348 1.00 53.75 72 GLU A C 1
ATOM 558 O O . GLU A 1 72 ? 37.956 11.331 -41.126 1.00 53.75 72 GLU A O 1
ATOM 563 N N . SER A 1 73 ? 35.802 11.833 -40.783 1.00 51.62 73 SER A N 1
ATOM 564 C CA . SER A 1 73 ? 35.505 12.144 -42.192 1.00 51.62 73 SER A CA 1
ATOM 565 C C . SER A 1 73 ? 36.074 13.499 -42.660 1.00 51.62 73 SER A C 1
ATOM 567 O O . SER A 1 73 ? 35.974 13.840 -43.840 1.00 51.62 73 SER A O 1
ATOM 569 N N . GLY A 1 74 ? 36.689 14.281 -41.765 1.00 47.72 74 GLY A N 1
ATOM 570 C CA . GLY A 1 74 ? 37.186 15.638 -42.018 1.00 47.72 74 GLY A CA 1
ATOM 571 C C . GLY A 1 74 ? 38.559 15.764 -42.695 1.00 47.72 74 GLY A C 1
ATOM 572 O O . GLY A 1 74 ? 39.079 16.876 -42.765 1.00 47.72 74 GLY A O 1
ATOM 573 N N . SER A 1 75 ? 39.177 14.686 -43.197 1.00 48.97 75 SER A N 1
ATOM 574 C CA . SER A 1 75 ? 40.485 14.782 -43.883 1.00 48.97 75 SER A CA 1
ATOM 575 C C . SER A 1 75 ? 40.665 13.873 -45.105 1.00 48.97 75 SER A C 1
ATOM 577 O O . SER A 1 75 ? 41.759 13.376 -45.366 1.00 48.97 75 SER A O 1
ATOM 579 N N . VAL A 1 76 ? 39.614 13.683 -45.905 1.00 40.31 76 VAL A N 1
ATOM 580 C CA . VAL A 1 76 ? 39.754 13.027 -47.214 1.00 40.31 76 VAL A CA 1
ATOM 581 C C . VAL A 1 76 ? 39.946 14.088 -48.300 1.00 40.31 76 VAL A C 1
ATOM 583 O O . VAL A 1 76 ? 39.054 14.890 -48.577 1.00 40.31 76 VAL A O 1
ATOM 586 N N . ASP A 1 77 ? 41.147 14.092 -48.883 1.00 42.16 77 ASP A N 1
ATOM 587 C CA . ASP A 1 77 ? 41.512 14.772 -50.131 1.00 42.16 77 ASP A CA 1
ATOM 588 C C . ASP A 1 77 ? 40.399 14.580 -51.188 1.00 42.16 77 ASP A C 1
ATOM 590 O O . ASP A 1 77 ? 39.921 13.453 -51.356 1.00 42.16 77 ASP A O 1
ATOM 594 N N . PRO A 1 78 ? 39.924 15.630 -51.890 1.00 38.97 78 PRO A N 1
ATOM 595 C CA . PRO A 1 78 ? 38.841 15.515 -52.864 1.00 38.97 78 PRO A CA 1
ATOM 596 C C . PRO A 1 78 ? 39.381 14.876 -54.150 1.00 38.97 78 PRO A C 1
ATOM 598 O O . PRO A 1 78 ? 39.578 15.542 -55.166 1.00 38.97 78 PRO A O 1
ATOM 601 N N . GLY A 1 79 ? 39.668 13.580 -54.082 1.00 40.53 79 GLY A N 1
ATOM 602 C CA . GLY A 1 79 ? 40.489 12.895 -55.068 1.00 40.53 79 GLY A CA 1
ATOM 603 C C . GLY A 1 79 ? 40.155 11.428 -55.298 1.00 40.53 79 GLY A C 1
ATOM 604 O O . GLY A 1 79 ? 40.882 10.795 -56.042 1.00 40.53 79 GLY A 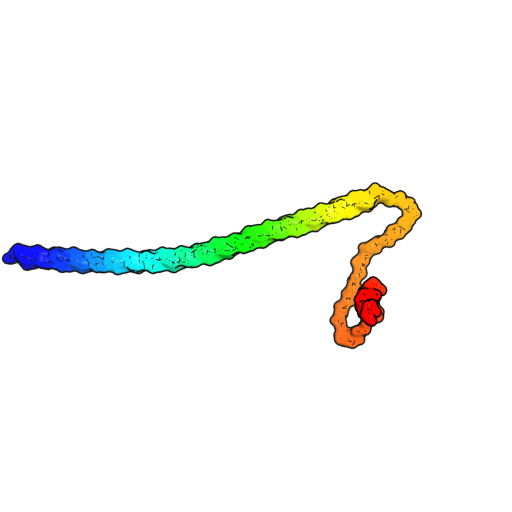O 1
ATOM 605 N N . GLU A 1 80 ? 39.081 10.861 -54.745 1.00 38.72 80 GLU A N 1
ATOM 606 C CA . GLU A 1 80 ? 38.569 9.577 -55.240 1.00 38.72 80 GLU A CA 1
ATOM 607 C C . GLU A 1 80 ? 37.109 9.374 -54.835 1.00 38.72 80 GLU A C 1
ATOM 609 O O . GLU A 1 80 ? 36.681 9.762 -53.752 1.00 38.72 80 GLU A O 1
ATOM 614 N N . ALA A 1 81 ? 36.312 8.840 -55.757 1.00 46.66 81 ALA A N 1
ATOM 615 C CA . ALA A 1 81 ? 34.860 8.816 -55.689 1.00 46.66 81 ALA A CA 1
ATOM 616 C C . ALA A 1 81 ? 34.333 8.076 -54.445 1.00 46.66 81 ALA A C 1
ATOM 618 O O . ALA A 1 81 ? 34.214 6.851 -54.433 1.00 46.66 81 ALA A O 1
ATOM 619 N N . ALA A 1 82 ? 33.937 8.834 -53.421 1.00 42.34 82 ALA A N 1
ATOM 620 C CA . ALA A 1 82 ? 33.116 8.328 -52.333 1.00 42.34 82 ALA A CA 1
ATOM 621 C C . ALA A 1 82 ? 31.726 7.980 -52.888 1.00 42.34 82 ALA A C 1
ATOM 623 O O . ALA A 1 82 ? 30.880 8.844 -53.127 1.00 42.34 82 ALA A O 1
ATOM 624 N N . SER A 1 83 ? 31.511 6.689 -53.137 1.00 47.94 83 SER A N 1
ATOM 625 C CA . SER A 1 83 ? 30.189 6.133 -53.403 1.00 47.94 83 SER A CA 1
ATOM 626 C C . SER A 1 83 ? 29.282 6.448 -52.205 1.00 47.94 83 SER A C 1
ATOM 628 O O . SER A 1 83 ? 29.672 6.143 -51.074 1.00 47.94 83 SER A O 1
ATOM 630 N N . PRO A 1 84 ? 28.099 7.062 -52.389 1.00 51.47 84 PRO A N 1
ATOM 631 C CA . PRO A 1 84 ? 27.212 7.330 -51.270 1.00 51.47 84 PRO A CA 1
ATOM 632 C C . PRO A 1 84 ? 26.774 5.988 -50.680 1.00 51.47 84 PRO A C 1
ATOM 634 O O . PRO A 1 84 ? 26.228 5.142 -51.392 1.00 51.47 84 PRO A O 1
ATOM 637 N N . ILE A 1 85 ? 27.017 5.792 -49.382 1.00 50.81 85 ILE A N 1
ATOM 638 C CA . ILE A 1 85 ? 26.480 4.674 -48.598 1.00 50.81 85 ILE A CA 1
ATOM 639 C C . ILE A 1 85 ? 24.955 4.852 -48.564 1.00 50.81 85 ILE A C 1
ATOM 641 O O . ILE A 1 85 ? 24.379 5.485 -47.684 1.00 50.81 85 ILE A O 1
ATOM 645 N N . GLY A 1 86 ? 24.306 4.380 -49.626 1.00 51.12 86 GLY A N 1
ATOM 646 C CA . GLY A 1 86 ? 22.866 4.371 -49.797 1.00 51.12 86 GLY A CA 1
ATOM 647 C C . GLY A 1 86 ? 22.278 3.186 -49.050 1.00 51.12 86 GLY A C 1
ATOM 648 O O . GLY A 1 86 ? 22.794 2.073 -49.132 1.00 51.12 86 GLY A O 1
ATOM 649 N N . VAL A 1 87 ? 21.191 3.432 -48.323 1.00 61.00 87 VAL A N 1
ATOM 650 C CA . VAL A 1 87 ? 20.385 2.419 -47.639 1.00 61.00 87 VAL A CA 1
ATOM 651 C C . VAL A 1 87 ? 20.050 1.288 -48.617 1.00 61.00 87 VAL A C 1
ATOM 653 O O . VAL A 1 87 ? 19.159 1.413 -49.459 1.00 61.00 87 VAL A O 1
ATOM 656 N N . LEU A 1 88 ? 20.771 0.169 -48.513 1.00 59.03 88 LEU A N 1
ATOM 657 C CA . LEU A 1 88 ? 20.429 -1.062 -49.212 1.00 59.03 88 LEU A CA 1
ATOM 658 C C . LEU A 1 88 ? 19.195 -1.637 -48.520 1.00 59.03 88 LEU A C 1
ATOM 660 O O . LEU A 1 88 ? 19.288 -2.317 -47.500 1.00 59.03 88 LEU A O 1
ATOM 664 N N . THR A 1 89 ? 18.018 -1.311 -49.049 1.00 62.81 89 THR A N 1
ATOM 665 C CA . THR A 1 89 ? 16.756 -1.865 -48.558 1.00 62.81 89 THR A CA 1
ATOM 666 C C . THR A 1 89 ? 16.727 -3.361 -48.859 1.00 62.81 89 THR A C 1
ATOM 668 O O . THR A 1 89 ? 16.584 -3.787 -50.004 1.00 62.81 89 THR A O 1
ATOM 671 N N . VAL A 1 90 ? 16.917 -4.183 -47.824 1.00 63.03 90 VAL A N 1
ATOM 672 C CA . VAL A 1 90 ? 16.762 -5.635 -47.943 1.00 63.03 90 VAL A CA 1
ATOM 673 C C . VAL A 1 90 ? 15.279 -5.926 -48.198 1.00 63.03 90 VAL A C 1
ATOM 675 O O . VAL A 1 90 ? 14.434 -5.476 -47.417 1.00 63.03 90 VAL A O 1
ATOM 678 N N . PRO A 1 91 ? 14.926 -6.650 -49.275 1.00 66.75 91 PRO A N 1
ATOM 679 C CA . PRO A 1 91 ? 13.542 -7.022 -49.529 1.00 66.75 91 PRO A CA 1
ATOM 680 C C . PRO A 1 91 ? 12.964 -7.842 -48.363 1.00 66.75 91 PRO A C 1
ATOM 682 O O . PRO A 1 91 ? 13.681 -8.659 -47.780 1.00 66.75 91 PRO A O 1
ATOM 685 N N . PRO A 1 92 ? 11.670 -7.686 -48.031 1.00 71.94 92 PRO A N 1
ATOM 686 C CA . PRO A 1 92 ? 11.042 -8.473 -46.976 1.00 71.94 92 PRO A CA 1
ATOM 687 C C . PRO A 1 92 ? 11.088 -9.969 -47.320 1.00 71.94 92 PRO A C 1
ATOM 689 O O . PRO A 1 92 ? 10.702 -10.375 -48.419 1.00 71.94 92 PRO A O 1
ATOM 692 N N . TRP A 1 93 ? 11.554 -10.783 -46.370 1.00 72.31 93 TRP A N 1
ATOM 693 C CA . TRP A 1 93 ? 11.770 -12.218 -46.559 1.00 72.31 93 TRP A CA 1
ATOM 694 C C . TRP A 1 93 ? 10.461 -12.968 -46.840 1.00 72.31 93 TRP A C 1
ATOM 696 O O . TRP A 1 93 ? 9.438 -12.720 -46.197 1.00 72.31 93 TRP A O 1
ATOM 706 N N . ARG A 1 94 ? 10.489 -13.914 -47.787 1.00 78.00 94 ARG A N 1
ATOM 707 C CA . ARG A 1 94 ? 9.343 -14.767 -48.143 1.00 78.00 94 ARG A CA 1
ATOM 708 C C . ARG A 1 94 ? 9.733 -16.249 -48.128 1.00 78.00 94 ARG A C 1
ATOM 710 O O . ARG A 1 94 ? 10.861 -16.580 -48.489 1.00 78.00 94 ARG A O 1
ATOM 717 N N . PRO A 1 95 ? 8.819 -17.164 -47.764 1.00 71.62 95 PRO A N 1
ATOM 718 C CA . PRO A 1 95 ? 9.075 -18.599 -47.876 1.00 71.62 95 PRO A CA 1
ATOM 719 C C . PRO A 1 95 ? 9.447 -18.984 -49.320 1.00 71.62 95 PRO A C 1
ATOM 721 O O . PRO A 1 95 ? 8.718 -18.648 -50.251 1.00 71.62 95 PRO A O 1
ATOM 724 N N . GLY A 1 96 ? 10.588 -19.658 -49.506 1.00 77.38 96 GLY A N 1
ATOM 725 C CA . GLY A 1 96 ? 11.128 -20.044 -50.821 1.00 77.38 96 GLY A CA 1
ATOM 726 C C . GLY A 1 96 ? 12.246 -19.144 -51.371 1.00 77.38 96 GLY A C 1
ATOM 727 O O . GLY A 1 96 ? 12.807 -19.456 -52.418 1.00 77.38 96 GLY A O 1
ATOM 728 N N . MET A 1 97 ? 12.601 -18.055 -50.680 1.00 79.88 97 MET A N 1
ATOM 729 C CA . MET A 1 97 ? 13.761 -17.226 -51.030 1.00 79.88 97 MET A CA 1
ATOM 730 C C . MET A 1 97 ? 15.075 -17.928 -50.657 1.00 79.88 97 MET A C 1
ATOM 732 O O . MET A 1 97 ? 15.225 -18.442 -49.550 1.00 79.88 97 MET A O 1
ATOM 736 N N . THR A 1 98 ? 16.038 -17.937 -51.578 1.00 76.38 98 THR A N 1
ATOM 737 C CA . THR A 1 98 ? 17.392 -18.465 -51.362 1.00 76.38 98 THR A CA 1
ATOM 738 C C . THR A 1 98 ? 18.356 -17.347 -50.969 1.00 76.38 98 THR A C 1
ATOM 740 O O . THR A 1 98 ? 18.132 -16.182 -51.299 1.00 76.38 98 THR A O 1
ATOM 7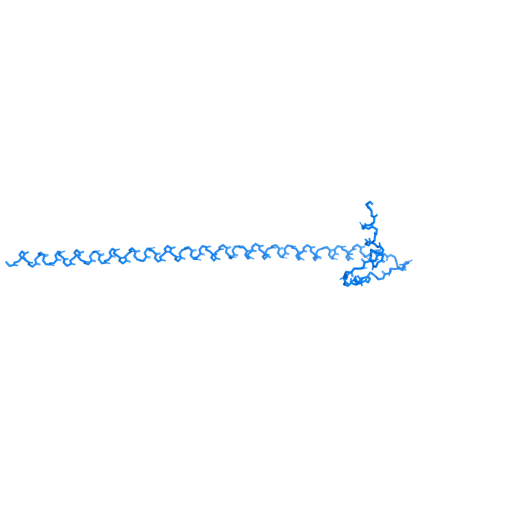43 N N . ALA A 1 99 ? 19.473 -17.689 -50.315 1.00 72.19 99 ALA A N 1
ATOM 744 C CA . ALA A 1 99 ? 20.490 -16.721 -49.885 1.00 72.19 99 ALA A CA 1
ATOM 745 C C . ALA A 1 99 ? 21.016 -15.838 -51.035 1.00 72.19 99 ALA A C 1
ATOM 747 O O . ALA A 1 99 ? 21.417 -14.707 -50.803 1.00 72.19 99 ALA A O 1
ATOM 748 N N . SER A 1 100 ? 20.931 -16.296 -52.290 1.00 76.44 100 SER A N 1
ATOM 749 C CA . SER A 1 100 ? 21.247 -15.512 -53.494 1.00 76.44 100 SER A CA 1
ATOM 750 C C . SER A 1 100 ? 20.444 -14.212 -53.647 1.00 76.44 100 SER A C 1
ATOM 752 O O . SER A 1 100 ? 20.877 -13.331 -54.381 1.00 76.44 100 SER A O 1
ATOM 754 N N . ALA A 1 101 ? 19.290 -14.089 -52.986 1.00 74.62 101 ALA A N 1
ATOM 755 C CA . ALA A 1 101 ? 18.463 -12.885 -53.008 1.00 74.62 101 ALA A CA 1
ATOM 756 C C . ALA A 1 101 ? 18.940 -11.796 -52.027 1.00 74.62 101 ALA A C 1
ATOM 758 O O . ALA A 1 101 ? 18.412 -10.684 -52.040 1.00 74.62 101 ALA A O 1
ATOM 759 N N . LEU A 1 102 ? 19.920 -12.112 -51.175 1.00 75.31 102 LEU A N 1
ATOM 760 C CA . LEU A 1 102 ? 20.529 -11.165 -50.251 1.00 75.31 102 LEU A CA 1
ATOM 761 C C . LEU A 1 102 ? 21.644 -10.357 -50.942 1.00 75.31 102 LEU A C 1
ATOM 763 O O . LEU A 1 102 ? 22.336 -10.875 -51.830 1.00 75.31 102 LEU A O 1
ATOM 767 N N . PRO A 1 103 ? 21.884 -9.107 -50.503 1.00 78.06 103 PRO A N 1
ATOM 768 C CA . PRO A 1 103 ? 23.080 -8.363 -50.881 1.00 78.06 103 PRO A CA 1
ATOM 769 C C . PRO A 1 103 ? 24.360 -9.161 -50.595 1.00 78.06 103 PRO A C 1
ATOM 771 O O . PRO A 1 103 ? 24.406 -9.957 -49.658 1.00 78.06 103 PRO A O 1
ATOM 774 N N . ALA A 1 104 ? 25.407 -8.938 -51.397 1.00 74.00 104 ALA A N 1
ATOM 775 C CA . ALA A 1 104 ? 26.646 -9.725 -51.350 1.00 74.00 104 ALA A CA 1
ATOM 776 C C . ALA A 1 104 ? 27.251 -9.825 -49.937 1.00 74.00 104 ALA A C 1
ATOM 778 O O . ALA A 1 104 ? 27.529 -10.928 -49.486 1.00 74.00 104 ALA A O 1
ATOM 779 N N . ALA A 1 105 ? 27.305 -8.711 -49.200 1.00 72.88 105 ALA A N 1
ATOM 780 C CA . ALA A 1 105 ? 27.823 -8.678 -47.831 1.00 72.88 105 ALA A CA 1
ATOM 781 C C . ALA A 1 105 ? 27.108 -9.651 -46.869 1.00 72.88 105 ALA A C 1
ATOM 783 O O . ALA A 1 105 ? 27.737 -10.252 -46.005 1.00 72.88 105 ALA A O 1
ATOM 784 N N . TYR A 1 106 ? 25.796 -9.850 -47.036 1.00 68.94 106 TYR A N 1
ATOM 785 C CA . TYR A 1 106 ? 25.026 -10.790 -46.217 1.00 68.94 106 TYR A CA 1
ATOM 786 C C . TYR A 1 106 ? 25.166 -12.236 -46.695 1.00 68.94 106 TYR A C 1
ATOM 788 O O . TYR A 1 106 ? 25.056 -13.159 -45.892 1.00 68.94 106 TYR A O 1
ATOM 796 N N . ARG A 1 107 ? 25.424 -12.455 -47.991 1.00 78.50 107 ARG A N 1
ATOM 797 C CA . ARG A 1 107 ? 25.679 -13.802 -48.523 1.00 78.50 107 ARG A CA 1
ATOM 798 C C . ARG A 1 107 ? 26.963 -14.385 -47.963 1.00 78.50 107 ARG A C 1
ATOM 800 O O . ARG A 1 107 ? 26.960 -15.550 -47.582 1.00 78.50 107 ARG 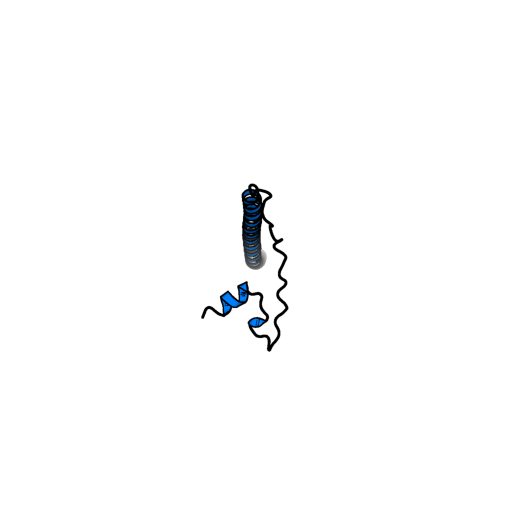A O 1
ATOM 807 N N . ASP A 1 108 ? 28.003 -13.569 -47.857 1.00 75.81 108 ASP A N 1
ATOM 808 C CA . ASP A 1 108 ? 29.295 -14.007 -47.331 1.00 75.81 108 ASP A CA 1
ATOM 809 C C . ASP A 1 108 ? 29.186 -14.405 -45.849 1.00 75.81 108 ASP A C 1
ATOM 811 O O . ASP A 1 108 ? 29.742 -15.420 -45.442 1.00 75.81 108 ASP A O 1
ATOM 815 N N . ALA A 1 109 ? 28.375 -13.690 -45.062 1.00 73.81 109 ALA A N 1
ATOM 816 C CA . ALA A 1 109 ? 28.120 -14.020 -43.658 1.00 73.81 109 ALA A CA 1
ATOM 817 C C . ALA A 1 109 ? 27.333 -15.332 -43.459 1.00 73.81 109 ALA A C 1
ATOM 819 O O . ALA A 1 109 ? 27.541 -16.030 -42.471 1.00 73.81 109 ALA A O 1
ATOM 820 N N . VAL A 1 110 ? 26.425 -15.676 -44.381 1.00 70.12 110 VAL A N 1
ATOM 821 C CA . VAL A 1 110 ? 25.579 -16.885 -44.288 1.00 70.12 110 VAL A CA 1
ATOM 822 C C . VAL A 1 110 ? 26.219 -18.098 -44.979 1.00 70.12 110 VAL A C 1
ATOM 824 O O . VAL A 1 110 ? 25.878 -19.232 -44.660 1.00 70.12 110 VAL A O 1
ATOM 827 N N . GLY A 1 111 ? 27.145 -17.881 -45.916 1.00 62.81 111 GLY A N 1
ATOM 828 C CA . GLY A 1 111 ? 27.875 -18.934 -46.631 1.00 62.81 111 GLY A CA 1
ATOM 829 C C . GLY A 1 111 ? 29.200 -19.364 -45.990 1.00 62.81 111 GLY A C 1
ATOM 830 O O . GLY A 1 111 ? 29.827 -20.286 -46.500 1.00 62.81 111 GLY A O 1
ATOM 831 N N . ALA A 1 112 ? 29.638 -18.718 -44.902 1.00 57.78 112 ALA A N 1
ATOM 832 C CA . ALA A 1 112 ? 30.906 -18.993 -44.214 1.00 57.78 112 ALA A CA 1
ATOM 833 C C . ALA A 1 112 ? 30.863 -20.189 -43.230 1.00 57.78 112 ALA A C 1
ATOM 835 O O . ALA A 1 112 ? 31.627 -20.210 -42.264 1.00 57.78 112 ALA A O 1
ATOM 836 N N . THR A 1 113 ? 29.983 -21.172 -43.455 1.00 52.97 113 THR A N 1
ATOM 837 C CA . THR A 1 113 ? 29.898 -22.416 -42.662 1.00 52.97 113 THR A CA 1
ATOM 838 C C . THR A 1 113 ? 30.446 -23.612 -43.417 1.00 52.97 113 THR A C 1
ATOM 840 O O . THR A 1 113 ? 29.928 -23.859 -44.531 1.00 52.97 113 THR A O 1
#

pLDDT: mean 79.94, std 19.31, range [38.72, 98.88]